Protein AF-A0A7V1GFL1-F1 (afdb_monomer_lite)

Organism: NCBI:txid182141

pLDDT: mean 90.5, std 4.97, range [75.69, 95.88]

InterPro domains:
  IPR046900 ABC-three component system, Middle Component 7 [PF20292] (3-70)

Radius of gyration: 11.97 Å; chains: 1; bounding box: 28×26×30 Å

Sequence (73 aa):
MLVPNKTVSINESCIYRASLLLAKLEGDSSVEELYCNQKKLFIDMAD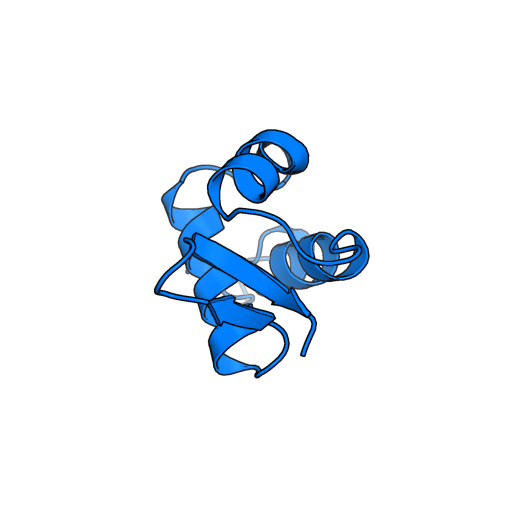FIDVLDLLFILGKVILDEENGVIKHA

Foldseek 3Di:
DADDDPPAHPLRGLVVLLVVLLVVDDFKDALVVSCVVCVVSAPDPVSSVSSVVVCVVVQQWDAPPVRNIIGGD

Structure (mmCIF, N/CA/C/O backbone):
data_AF-A0A7V1GFL1-F1
#
_entry.id   AF-A0A7V1GFL1-F1
#
loop_
_atom_site.group_PDB
_atom_site.id
_atom_site.type_symbol
_atom_site.label_atom_id
_atom_site.label_alt_id
_atom_site.label_comp_id
_atom_site.label_asym_id
_atom_site.label_entity_id
_atom_site.label_seq_id
_atom_site.pdbx_PDB_ins_code
_atom_site.Cartn_x
_atom_site.Cartn_y
_atom_site.Cartn_z
_atom_site.occupancy
_atom_site.B_iso_or_equiv
_atom_site.auth_seq_id
_atom_site.auth_comp_id
_atom_site.auth_asym_id
_atom_site.auth_atom_id
_atom_site.pdbx_PDB_model_num
ATOM 1 N N . MET A 1 1 ? -1.089 -1.677 -10.095 1.00 85.94 1 MET A N 1
ATOM 2 C CA . MET A 1 1 ? -0.408 -2.585 -9.148 1.00 85.94 1 MET A CA 1
ATOM 3 C C . MET A 1 1 ? 0.711 -3.396 -9.803 1.00 85.94 1 MET A C 1
ATOM 5 O O . MET A 1 1 ? 0.439 -4.207 -10.684 1.00 85.94 1 MET A O 1
ATOM 9 N N . LEU A 1 2 ? 1.967 -3.221 -9.366 1.00 92.94 2 LEU A N 1
ATOM 10 C CA . LEU A 1 2 ? 3.085 -4.109 -9.734 1.00 92.94 2 LEU A CA 1
ATOM 11 C C . LEU A 1 2 ? 3.107 -5.349 -8.830 1.00 92.94 2 LEU A C 1
ATOM 13 O O . LEU A 1 2 ? 3.280 -5.231 -7.620 1.00 92.94 2 LEU A O 1
ATOM 17 N N . VAL A 1 3 ? 2.971 -6.543 -9.402 1.00 93.12 3 VAL A N 1
ATOM 18 C CA . VAL A 1 3 ? 2.973 -7.817 -8.659 1.00 93.12 3 VAL A CA 1
ATOM 19 C C . VAL A 1 3 ? 4.237 -8.626 -8.953 1.00 93.12 3 VAL A C 1
ATOM 21 O O . VAL A 1 3 ? 4.753 -8.548 -10.072 1.00 93.12 3 VAL A O 1
ATOM 24 N N . PRO A 1 4 ? 4.752 -9.403 -7.982 1.00 94.00 4 PRO A N 1
ATOM 25 C CA . PRO A 1 4 ? 5.967 -10.180 -8.187 1.00 94.00 4 PRO A CA 1
ATOM 26 C C . PRO A 1 4 ? 5.735 -11.261 -9.247 1.00 94.00 4 PRO A C 1
ATOM 28 O O . PRO A 1 4 ? 4.710 -11.944 -9.255 1.00 94.00 4 PRO A O 1
ATOM 31 N N . ASN A 1 5 ? 6.694 -11.419 -10.154 1.00 95.06 5 ASN A N 1
ATOM 32 C CA . ASN A 1 5 ? 6.659 -12.428 -11.211 1.00 95.06 5 ASN A CA 1
ATOM 33 C C . ASN A 1 5 ? 8.092 -12.746 -11.686 1.00 95.06 5 ASN A C 1
ATOM 35 O O . ASN A 1 5 ? 9.065 -12.374 -11.041 1.00 95.06 5 ASN A O 1
ATOM 39 N N . LYS A 1 6 ? 8.250 -13.447 -12.818 1.00 95.88 6 LYS A N 1
ATOM 40 C CA . LYS A 1 6 ? 9.581 -13.813 -13.350 1.00 95.88 6 LYS A CA 1
ATOM 41 C C . LYS A 1 6 ? 10.452 -12.610 -13.751 1.00 95.88 6 LYS A C 1
ATOM 43 O O . LYS A 1 6 ? 11.653 -12.777 -13.915 1.00 95.88 6 LYS A O 1
ATOM 48 N N . THR A 1 7 ? 9.847 -11.441 -13.949 1.00 95.38 7 THR A N 1
ATOM 49 C CA . THR A 1 7 ? 10.508 -10.189 -14.356 1.00 95.38 7 THR A CA 1
ATOM 50 C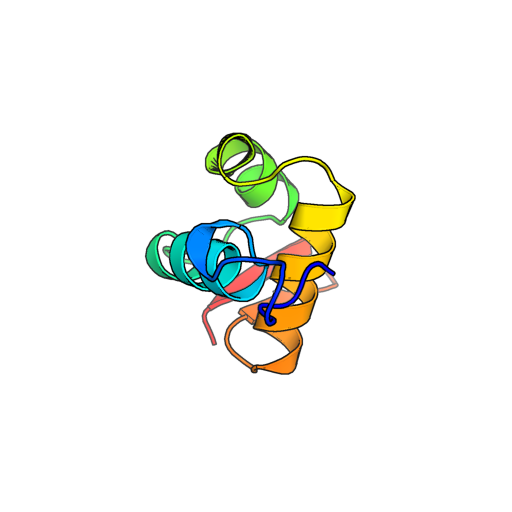 C . THR A 1 7 ? 10.517 -9.121 -13.265 1.00 95.38 7 THR A C 1
ATOM 52 O O . THR A 1 7 ? 11.403 -8.279 -13.268 1.00 95.38 7 THR A O 1
ATOM 55 N N . VAL A 1 8 ? 9.555 -9.152 -12.342 1.00 94.12 8 VAL A N 1
ATOM 56 C CA . VAL A 1 8 ? 9.411 -8.191 -11.245 1.00 94.12 8 VAL A CA 1
ATOM 57 C C . VAL A 1 8 ? 9.821 -8.881 -9.958 1.00 94.12 8 VAL A C 1
ATOM 59 O O . VAL A 1 8 ? 9.161 -9.823 -9.508 1.00 94.12 8 VAL A O 1
ATOM 62 N N . SER A 1 9 ? 10.913 -8.407 -9.369 1.00 95.19 9 SER A N 1
ATOM 63 C CA . SER A 1 9 ? 11.421 -8.948 -8.114 1.00 95.19 9 SER A CA 1
ATOM 64 C C . SER A 1 9 ? 10.492 -8.620 -6.938 1.00 95.19 9 SER A C 1
ATOM 66 O O . SER A 1 9 ? 9.685 -7.688 -6.987 1.00 95.19 9 SER A O 1
ATOM 68 N N . ILE A 1 10 ? 10.592 -9.391 -5.851 1.00 94.88 10 ILE A N 1
ATOM 69 C CA . ILE A 1 10 ? 9.747 -9.186 -4.664 1.00 94.88 10 ILE A CA 1
ATOM 70 C C . ILE A 1 10 ? 9.929 -7.768 -4.116 1.00 94.88 10 ILE A C 1
ATOM 72 O O . ILE A 1 10 ? 8.940 -7.087 -3.878 1.00 94.88 10 ILE A O 1
ATOM 76 N N . ASN A 1 11 ? 11.164 -7.293 -3.981 1.00 93.56 11 ASN A N 1
ATOM 77 C CA . ASN A 1 11 ? 11.486 -5.972 -3.439 1.00 93.56 11 ASN A CA 1
ATOM 78 C C . ASN A 1 11 ? 11.008 -4.795 -4.310 1.00 93.56 11 ASN A C 1
ATOM 80 O O . ASN A 1 11 ? 10.908 -3.676 -3.815 1.00 93.56 11 ASN A O 1
ATOM 84 N N . GLU A 1 12 ? 10.690 -5.029 -5.583 1.00 92.81 12 GLU A N 1
ATOM 85 C CA . GLU A 1 12 ? 10.110 -4.019 -6.482 1.00 92.81 12 GLU A CA 1
ATOM 86 C C . GLU A 1 12 ? 8.579 -4.050 -6.512 1.00 92.81 12 GLU A C 1
ATOM 88 O O . GLU A 1 12 ? 7.945 -3.150 -7.071 1.00 92.81 12 GLU A O 1
ATOM 93 N N . SER A 1 13 ? 7.981 -5.089 -5.935 1.00 94.69 13 SER A N 1
ATOM 94 C CA . SER A 1 13 ? 6.551 -5.341 -6.017 1.00 94.69 13 SER A CA 1
ATOM 95 C C . SER A 1 13 ? 5.746 -4.624 -4.932 1.00 94.69 13 SER A C 1
ATOM 97 O O . SER A 1 13 ? 6.233 -4.323 -3.838 1.00 94.69 13 SER A O 1
ATOM 99 N N . CYS A 1 14 ? 4.463 -4.427 -5.222 1.00 95.00 14 CYS A N 1
ATOM 100 C CA . CYS A 1 14 ? 3.486 -3.839 -4.316 1.00 95.00 14 CYS A CA 1
ATOM 101 C C . CYS A 1 14 ? 3.384 -4.619 -2.994 1.00 95.00 14 CYS A C 1
ATOM 103 O O . CYS A 1 14 ? 3.345 -4.007 -1.933 1.00 95.00 14 CYS A O 1
ATOM 105 N N . ILE A 1 15 ? 3.449 -5.958 -3.013 1.00 94.88 15 ILE A N 1
ATOM 106 C CA . ILE A 1 15 ? 3.344 -6.756 -1.776 1.00 94.88 15 ILE A CA 1
ATOM 107 C C . ILE A 1 15 ? 4.504 -6.495 -0.803 1.00 94.88 15 ILE A C 1
ATOM 109 O O . ILE A 1 15 ? 4.304 -6.485 0.412 1.00 94.88 15 ILE A O 1
ATOM 113 N N . TYR A 1 16 ? 5.707 -6.221 -1.313 1.00 95.56 16 TYR A N 1
ATOM 114 C CA . TYR A 1 16 ? 6.836 -5.855 -0.462 1.00 95.56 16 TYR A CA 1
ATOM 115 C C . TYR A 1 16 ? 6.646 -4.468 0.151 1.00 95.56 16 TYR A C 1
ATOM 117 O O . TYR A 1 16 ? 6.772 -4.319 1.366 1.00 95.56 16 TYR A O 1
ATOM 125 N N . ARG A 1 17 ? 6.250 -3.467 -0.644 1.00 95.19 17 ARG A N 1
ATOM 126 C CA . ARG A 1 17 ? 5.933 -2.125 -0.124 1.00 95.19 17 ARG A CA 1
ATOM 127 C C . ARG A 1 17 ? 4.789 -2.154 0.888 1.00 95.19 17 ARG A C 1
ATOM 129 O O . ARG A 1 17 ? 4.895 -1.508 1.924 1.00 95.19 17 ARG A O 1
ATOM 136 N N . ALA A 1 18 ? 3.758 -2.960 0.643 1.00 94.88 18 ALA A N 1
ATOM 137 C CA . ALA A 1 18 ? 2.660 -3.183 1.575 1.00 94.88 18 ALA A CA 1
ATOM 138 C C . ALA A 1 18 ? 3.145 -3.756 2.907 1.00 94.88 18 ALA A C 1
ATOM 140 O O . ALA A 1 18 ? 2.751 -3.262 3.959 1.00 94.88 18 ALA A O 1
ATOM 141 N N . SER A 1 19 ? 4.062 -4.729 2.885 1.00 94.38 19 SER A N 1
ATOM 142 C CA . SER A 1 19 ? 4.659 -5.251 4.120 1.00 94.38 19 SER A CA 1
ATOM 143 C C . SER A 1 19 ? 5.451 -4.187 4.894 1.00 94.38 19 SER A C 1
ATOM 145 O O . SER A 1 19 ? 5.361 -4.129 6.119 1.00 94.38 19 SER A O 1
ATOM 147 N N . LEU A 1 20 ? 6.171 -3.300 4.193 1.00 94.44 20 LEU A N 1
ATOM 148 C CA . LEU A 1 20 ? 6.914 -2.200 4.814 1.00 94.44 20 LEU A CA 1
ATOM 149 C C . LEU A 1 20 ? 5.990 -1.126 5.388 1.00 94.44 20 LEU A C 1
ATOM 151 O O . LEU A 1 20 ? 6.281 -0.590 6.454 1.00 94.44 20 LEU A O 1
ATOM 155 N N . LEU A 1 21 ? 4.905 -0.800 4.683 1.00 92.88 21 LEU A N 1
ATOM 156 C CA . LEU A 1 21 ? 3.900 0.142 5.162 1.00 92.88 21 LEU A CA 1
ATOM 157 C C . LEU A 1 21 ? 3.210 -0.410 6.410 1.00 92.88 21 LEU A C 1
ATOM 159 O O . LEU A 1 21 ? 3.127 0.292 7.411 1.00 92.88 21 LEU A O 1
ATOM 163 N N . LEU A 1 22 ? 2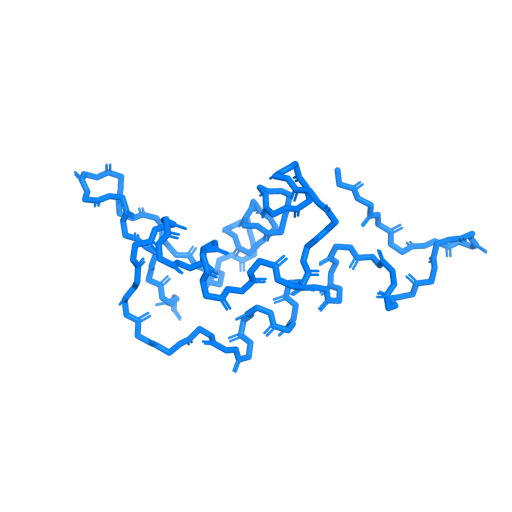.796 -1.679 6.373 1.00 91.38 22 LEU A N 1
ATOM 164 C CA . LEU A 1 22 ? 2.140 -2.348 7.493 1.00 91.38 22 LEU A CA 1
ATOM 165 C C . LEU A 1 22 ? 3.037 -2.399 8.735 1.00 91.38 22 LEU A C 1
ATOM 167 O O . LEU A 1 22 ? 2.569 -2.134 9.833 1.00 91.38 22 LEU A O 1
ATOM 171 N N . ALA A 1 23 ? 4.336 -2.664 8.565 1.00 90.69 23 ALA A N 1
ATOM 172 C CA . ALA A 1 23 ? 5.300 -2.668 9.668 1.00 90.69 23 ALA A CA 1
ATOM 173 C C . ALA A 1 23 ? 5.517 -1.288 10.316 1.00 90.69 23 ALA A C 1
ATOM 175 O O . ALA A 1 23 ? 6.084 -1.212 11.402 1.00 90.69 23 ALA A O 1
ATOM 176 N N . LYS A 1 24 ? 5.115 -0.204 9.643 1.00 87.88 24 LYS A N 1
ATOM 177 C CA . LYS A 1 24 ? 5.238 1.178 10.125 1.00 87.88 24 LYS A CA 1
ATOM 178 C C . LYS A 1 24 ? 3.898 1.809 10.498 1.00 87.88 24 LYS A C 1
ATOM 180 O O . LYS A 1 24 ? 3.875 2.975 10.888 1.00 87.88 24 LYS A O 1
ATOM 185 N N . LEU A 1 25 ? 2.797 1.087 10.306 1.00 85.44 25 LEU A N 1
ATOM 186 C CA . LEU A 1 25 ? 1.466 1.567 10.630 1.00 85.44 25 LEU A CA 1
ATOM 187 C C . LEU A 1 25 ? 1.263 1.404 12.140 1.00 85.44 25 LEU A C 1
ATOM 189 O O . LEU A 1 25 ? 0.925 0.325 12.618 1.00 85.44 25 LEU A O 1
ATOM 193 N N . GLU A 1 26 ? 1.522 2.471 12.889 1.00 77.81 26 GLU A N 1
ATOM 194 C CA . GLU A 1 26 ? 1.299 2.522 14.333 1.00 77.81 26 GLU A CA 1
ATOM 195 C C . GLU A 1 26 ? 0.100 3.426 14.635 1.00 77.81 26 GLU A C 1
ATOM 197 O O . GLU A 1 26 ? 0.176 4.645 14.497 1.00 77.81 26 GLU A O 1
ATOM 202 N N . GLY A 1 27 ? -1.008 2.817 15.064 1.00 80.50 27 GLY A N 1
ATOM 203 C CA . GLY A 1 27 ? -2.232 3.530 15.430 1.00 80.50 27 GLY A CA 1
ATOM 204 C C . GLY A 1 27 ? -3.036 4.060 14.242 1.00 80.50 27 GLY A C 1
ATOM 205 O O . GLY A 1 27 ? -2.860 3.640 13.098 1.00 80.50 27 GLY A O 1
ATOM 206 N N . ASP A 1 28 ? -3.952 4.972 14.552 1.00 83.62 28 ASP A N 1
ATOM 207 C CA . ASP A 1 28 ? -4.834 5.608 13.581 1.00 83.62 28 ASP A CA 1
ATOM 208 C C . ASP A 1 28 ? -4.087 6.768 12.912 1.00 83.62 28 ASP A C 1
ATOM 210 O O . ASP A 1 28 ? -3.480 7.604 13.584 1.00 83.62 28 ASP A O 1
ATOM 214 N N . SER A 1 29 ? -4.103 6.830 11.583 1.00 86.19 29 SER A N 1
ATOM 215 C CA . SER A 1 29 ? -3.465 7.913 10.822 1.00 86.19 29 SER A CA 1
ATOM 216 C C . SER A 1 29 ? -4.335 8.319 9.646 1.00 86.19 29 SER A C 1
ATOM 218 O O . SER A 1 29 ? -4.969 7.468 9.018 1.00 86.19 29 SER A O 1
ATOM 220 N N . SER A 1 30 ? -4.359 9.608 9.307 1.00 89.31 30 SER A N 1
ATOM 221 C CA . SER A 1 30 ? -5.030 10.028 8.075 1.00 89.31 30 SER A CA 1
ATOM 222 C C . SER A 1 30 ? -4.304 9.472 6.845 1.00 89.31 30 SER A C 1
ATOM 224 O O . SER A 1 30 ? -3.085 9.263 6.855 1.00 89.31 30 SER A O 1
ATOM 226 N N . VAL A 1 31 ? -5.045 9.247 5.757 1.00 89.38 31 VAL A N 1
ATOM 227 C CA . VAL A 1 31 ? -4.468 8.792 4.476 1.00 89.38 31 VAL A CA 1
ATOM 228 C C . VAL A 1 31 ? -3.376 9.757 3.989 1.00 89.38 31 VAL A C 1
ATOM 230 O O . VAL A 1 31 ? -2.336 9.327 3.487 1.00 89.38 31 VAL A O 1
ATOM 233 N N . GLU A 1 32 ? -3.594 11.063 4.167 1.00 89.62 32 GLU A N 1
ATOM 234 C CA . GLU A 1 32 ? -2.652 12.110 3.768 1.00 89.62 32 GLU A CA 1
ATOM 235 C C . GLU A 1 32 ? -1.365 12.079 4.598 1.00 89.62 32 GLU A C 1
ATOM 237 O O . GLU A 1 32 ? -0.269 12.101 4.030 1.00 89.62 32 GLU A O 1
ATOM 242 N N . GLU A 1 33 ? -1.469 11.995 5.927 1.00 89.88 33 GLU A N 1
ATOM 243 C CA . GLU A 1 33 ? -0.294 11.898 6.799 1.00 89.88 33 GLU A CA 1
ATOM 244 C C . GLU A 1 33 ? 0.492 10.623 6.511 1.00 89.88 33 GLU A C 1
ATOM 246 O O . GLU A 1 33 ? 1.721 10.661 6.434 1.00 89.88 33 GLU A O 1
ATOM 251 N N . LEU A 1 34 ? -0.203 9.505 6.287 1.00 90.81 34 LEU A N 1
ATOM 252 C CA . LEU A 1 34 ? 0.430 8.239 5.943 1.00 90.81 34 LEU A CA 1
ATOM 253 C C . LEU A 1 34 ? 1.230 8.359 4.640 1.00 90.81 34 LEU A C 1
ATOM 255 O O . LEU A 1 34 ? 2.392 7.939 4.589 1.00 90.81 34 LEU A O 1
ATOM 259 N N . TYR A 1 35 ? 0.652 8.992 3.614 1.00 91.31 35 TYR A N 1
ATOM 260 C CA . TYR A 1 35 ? 1.349 9.261 2.360 1.00 91.31 35 TYR A CA 1
ATOM 261 C C . TYR A 1 35 ? 2.554 10.182 2.565 1.00 91.31 35 TYR A C 1
ATOM 263 O O . TYR A 1 35 ? 3.654 9.866 2.114 1.00 91.31 35 TYR A O 1
ATOM 271 N N . CYS A 1 36 ? 2.384 11.302 3.272 1.00 90.88 36 CYS A N 1
ATOM 272 C CA . CYS A 1 36 ? 3.457 12.267 3.506 1.00 90.88 36 CYS A CA 1
ATOM 273 C C . CYS A 1 36 ? 4.629 11.654 4.287 1.00 90.88 36 CYS A C 1
ATOM 275 O O . CYS A 1 36 ? 5.787 11.827 3.896 1.00 90.88 36 CYS A O 1
ATOM 277 N N . ASN A 1 37 ? 4.337 10.881 5.336 1.00 90.62 37 ASN A N 1
ATOM 278 C CA . ASN A 1 37 ? 5.341 10.251 6.194 1.00 90.62 37 ASN A CA 1
ATOM 279 C C . ASN A 1 37 ? 6.084 9.112 5.488 1.00 90.62 37 ASN A C 1
ATOM 281 O O . ASN A 1 37 ? 7.278 8.906 5.720 1.00 90.62 37 ASN A O 1
ATOM 285 N N . GLN A 1 38 ? 5.400 8.379 4.606 1.00 91.06 38 GLN A N 1
ATOM 286 C CA . GLN A 1 38 ? 5.949 7.197 3.942 1.00 91.06 38 GLN A CA 1
ATOM 287 C C . GLN A 1 38 ? 6.235 7.399 2.452 1.00 91.06 38 G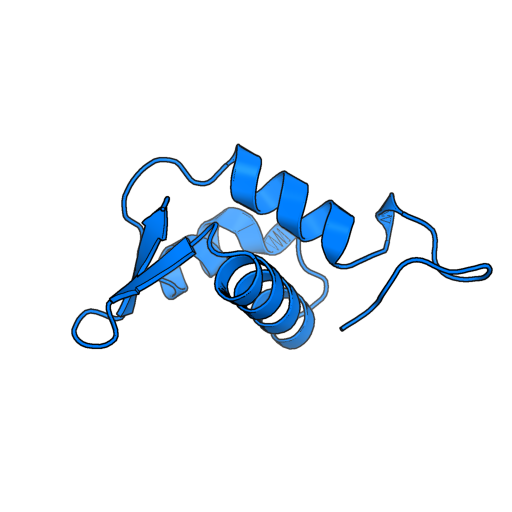LN A C 1
ATOM 289 O O . GLN A 1 38 ? 6.573 6.437 1.768 1.00 91.06 38 GLN A O 1
ATOM 294 N N . LYS A 1 39 ? 6.198 8.637 1.944 1.00 90.75 39 LYS A N 1
ATOM 295 C CA . LYS A 1 39 ? 6.356 8.968 0.515 1.00 90.75 39 LYS A CA 1
ATOM 296 C C . LYS A 1 39 ? 7.573 8.321 -0.148 1.00 90.75 39 LYS A C 1
ATOM 298 O O . LYS A 1 39 ? 7.517 7.953 -1.311 1.00 90.75 39 LYS A O 1
ATOM 303 N N . LYS A 1 40 ? 8.671 8.152 0.598 1.00 92.62 40 LYS A N 1
ATOM 304 C CA . LYS A 1 40 ? 9.919 7.531 0.113 1.00 92.62 40 LYS A CA 1
ATOM 305 C C . LYS A 1 40 ? 9.803 6.028 -0.179 1.00 92.62 40 LYS A C 1
ATOM 307 O O . LYS A 1 40 ? 10.711 5.480 -0.794 1.00 92.62 40 LYS A O 1
ATOM 312 N N . LEU A 1 41 ? 8.755 5.356 0.301 1.00 91.44 41 LEU A N 1
ATOM 313 C CA . LEU A 1 41 ? 8.505 3.938 0.026 1.00 91.44 41 LEU A CA 1
ATOM 314 C C . LEU A 1 41 ? 7.870 3.707 -1.349 1.00 91.44 41 LEU A C 1
ATOM 316 O O . LEU A 1 41 ? 7.993 2.603 -1.880 1.00 91.44 41 LEU A O 1
ATOM 320 N N . PHE A 1 42 ? 7.205 4.721 -1.905 1.00 92.62 42 PHE A N 1
ATOM 321 C CA . PHE A 1 42 ? 6.385 4.599 -3.107 1.00 92.62 42 PHE A CA 1
ATOM 322 C C . PHE A 1 42 ? 7.038 5.300 -4.293 1.00 92.62 42 PHE A C 1
ATOM 324 O O . PHE A 1 42 ? 7.708 6.323 -4.138 1.00 92.62 42 PHE A O 1
ATOM 331 N N . ILE A 1 43 ? 6.837 4.742 -5.484 1.00 91.06 43 ILE A N 1
ATOM 332 C CA . ILE A 1 43 ? 7.340 5.325 -6.736 1.00 91.06 43 ILE A CA 1
ATOM 333 C C . ILE A 1 43 ? 6.541 6.587 -7.079 1.00 91.06 43 ILE A C 1
ATOM 335 O O . ILE A 1 43 ? 7.107 7.629 -7.410 1.00 91.06 43 ILE A O 1
ATOM 339 N N . ASP A 1 44 ? 5.219 6.488 -6.980 1.00 92.69 44 ASP A N 1
ATOM 340 C CA . ASP A 1 44 ? 4.273 7.548 -7.289 1.00 92.69 44 ASP A CA 1
ATOM 341 C C . ASP A 1 44 ? 2.983 7.392 -6.461 1.00 92.69 44 ASP A C 1
ATOM 343 O O . ASP A 1 44 ? 2.888 6.572 -5.545 1.00 92.69 44 ASP A O 1
ATOM 347 N N . MET A 1 45 ? 1.992 8.238 -6.743 1.00 92.56 45 MET A N 1
ATOM 348 C CA . MET A 1 45 ? 0.692 8.185 -6.072 1.00 92.56 45 MET A CA 1
ATOM 349 C C . MET A 1 45 ? -0.093 6.911 -6.416 1.00 92.56 45 MET A C 1
ATOM 351 O O . MET A 1 45 ? -0.811 6.405 -5.558 1.00 92.56 45 MET A O 1
ATOM 355 N N . ALA A 1 46 ? 0.050 6.375 -7.631 1.00 94.19 46 ALA A N 1
ATOM 356 C CA . ALA A 1 46 ? -0.652 5.161 -8.036 1.00 94.19 46 ALA A CA 1
ATOM 357 C C . ALA A 1 46 ? -0.118 3.935 -7.278 1.00 94.19 46 ALA A C 1
ATOM 359 O O . ALA A 1 46 ? -0.905 3.135 -6.787 1.00 94.19 46 ALA A O 1
ATOM 360 N N . ASP A 1 47 ? 1.201 3.844 -7.094 1.00 94.19 47 ASP A N 1
ATOM 361 C CA . ASP A 1 47 ? 1.860 2.799 -6.304 1.00 94.19 47 ASP A CA 1
ATOM 362 C C . ASP A 1 47 ? 1.433 2.842 -4.827 1.00 94.19 47 ASP A C 1
ATOM 364 O O . ASP A 1 47 ? 1.240 1.801 -4.204 1.00 94.19 47 ASP A O 1
ATOM 368 N N . PHE A 1 48 ? 1.215 4.036 -4.268 1.00 94.62 48 PHE A N 1
ATOM 369 C CA . PHE A 1 48 ? 0.654 4.178 -2.922 1.00 94.62 48 PHE A CA 1
ATOM 370 C C . PHE A 1 48 ? -0.791 3.667 -2.826 1.00 94.62 48 PHE A C 1
ATOM 372 O O . PHE A 1 48 ? -1.102 2.897 -1.918 1.00 94.62 48 PHE A O 1
ATOM 379 N N . ILE A 1 49 ? -1.654 4.069 -3.765 1.00 94.25 49 ILE A N 1
ATOM 380 C CA . ILE A 1 49 ? -3.058 3.627 -3.820 1.00 94.25 49 ILE A CA 1
ATOM 381 C C . ILE A 1 49 ? -3.114 2.101 -3.964 1.00 94.25 49 ILE A C 1
ATOM 383 O O . ILE A 1 49 ? -3.782 1.439 -3.180 1.00 94.25 49 ILE A O 1
ATOM 387 N N . ASP A 1 50 ? -2.326 1.534 -4.884 1.00 95.62 50 ASP A N 1
ATOM 388 C CA . ASP A 1 50 ? -2.229 0.086 -5.101 1.00 95.62 50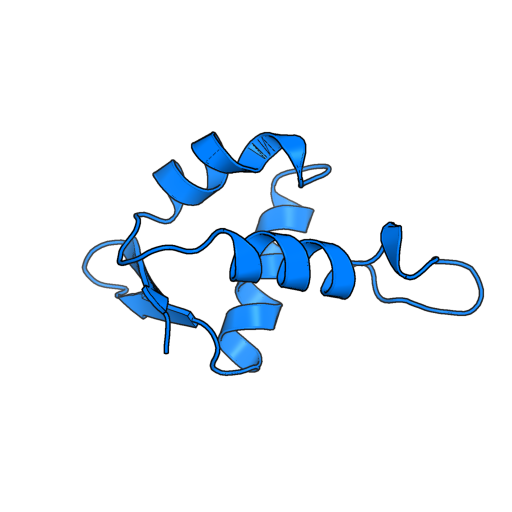 ASP A CA 1
ATOM 389 C C . ASP A 1 50 ? -1.858 -0.676 -3.814 1.00 95.62 50 ASP A C 1
ATOM 391 O O . ASP A 1 50 ? -2.345 -1.782 -3.567 1.00 95.62 50 ASP A O 1
ATOM 395 N N . VAL A 1 51 ? -0.957 -0.110 -3.004 1.00 95.31 51 VAL A N 1
ATOM 396 C CA . VAL A 1 51 ? -0.536 -0.694 -1.724 1.00 95.31 51 VAL A CA 1
ATOM 397 C C . VAL A 1 51 ? -1.652 -0.620 -0.683 1.00 95.31 51 VAL A C 1
ATOM 399 O O . VAL A 1 51 ? -1.872 -1.597 0.037 1.00 95.31 51 VAL A O 1
ATOM 402 N N . LEU A 1 52 ? -2.358 0.508 -0.598 1.00 93.56 52 LEU A N 1
ATOM 403 C CA . LEU A 1 52 ? -3.497 0.656 0.307 1.00 93.56 52 LEU A CA 1
ATOM 404 C C . LEU A 1 52 ? -4.640 -0.289 -0.057 1.00 93.56 52 LEU A C 1
ATOM 406 O O . LEU A 1 52 ? -5.143 -0.984 0.825 1.00 93.56 52 LEU A O 1
ATOM 410 N N . ASP A 1 53 ? -4.982 -0.381 -1.341 1.00 94.12 53 ASP A N 1
ATOM 411 C CA . ASP A 1 53 ? -6.011 -1.289 -1.848 1.00 94.12 53 ASP A CA 1
ATOM 412 C C . ASP A 1 53 ? -5.676 -2.741 -1.500 1.00 94.12 53 ASP A C 1
ATOM 414 O O . ASP A 1 53 ? -6.531 -3.492 -1.026 1.00 94.12 53 ASP A O 1
ATOM 418 N N . LEU A 1 54 ? -4.407 -3.137 -1.660 1.00 94.88 54 LEU A N 1
ATOM 419 C CA . LEU A 1 54 ? -3.952 -4.467 -1.269 1.00 94.88 54 LEU A CA 1
ATOM 420 C C . LEU A 1 54 ? -4.157 -4.717 0.231 1.00 94.88 54 LEU A C 1
ATOM 422 O O . LEU A 1 54 ? -4.685 -5.762 0.609 1.00 94.88 54 LEU A O 1
ATOM 426 N N . LEU A 1 55 ? -3.741 -3.788 1.094 1.00 93.62 55 LEU A N 1
ATOM 427 C CA . LEU A 1 55 ? -3.895 -3.947 2.542 1.00 93.62 55 LEU A CA 1
ATOM 428 C C . LEU A 1 55 ? -5.370 -3.976 2.964 1.00 93.62 55 LEU A C 1
ATOM 430 O O . LEU A 1 55 ? -5.721 -4.734 3.872 1.00 93.62 55 LEU A O 1
ATOM 434 N N . PHE A 1 56 ? -6.220 -3.188 2.304 1.00 93.12 56 PHE A N 1
ATOM 435 C CA . PHE A 1 56 ? -7.656 -3.139 2.562 1.00 93.12 56 PHE A CA 1
ATOM 436 C C . PHE A 1 56 ? -8.329 -4.461 2.181 1.00 93.12 56 PHE A C 1
ATOM 438 O O . PHE A 1 56 ? -9.011 -5.069 3.003 1.00 93.12 56 PHE A O 1
ATOM 445 N N . ILE A 1 57 ? -8.054 -4.977 0.977 1.00 93.88 57 ILE A N 1
ATOM 446 C CA . ILE A 1 57 ? -8.581 -6.270 0.507 1.00 93.88 57 ILE A CA 1
ATOM 447 C C . ILE A 1 57 ? -8.100 -7.427 1.395 1.00 93.88 57 ILE A C 1
ATOM 449 O O . ILE A 1 57 ? -8.845 -8.376 1.635 1.00 93.88 57 ILE A O 1
ATOM 453 N N . LEU A 1 58 ? -6.869 -7.355 1.913 1.00 93.06 58 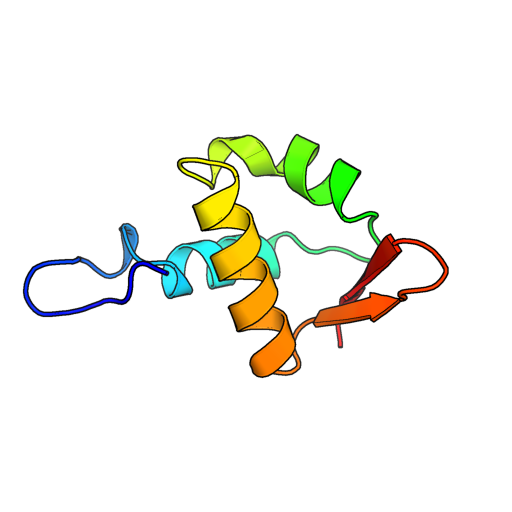LEU A N 1
ATOM 454 C CA . LEU A 1 58 ? -6.330 -8.341 2.857 1.00 93.06 58 LEU A CA 1
ATOM 455 C C . LEU A 1 58 ? -6.892 -8.205 4.283 1.00 93.06 58 LEU A C 1
ATOM 457 O O . LEU A 1 58 ? -6.516 -8.997 5.152 1.00 93.06 58 LEU A O 1
ATOM 461 N N . GLY A 1 59 ? -7.744 -7.209 4.544 1.00 91.69 59 GLY A N 1
ATOM 462 C CA . GLY A 1 59 ? -8.299 -6.936 5.867 1.00 91.69 59 GLY A CA 1
ATOM 463 C C . GLY A 1 59 ? -7.228 -6.575 6.893 1.00 91.69 59 GLY A C 1
ATOM 464 O O . GLY A 1 59 ? -7.342 -6.958 8.051 1.00 91.69 59 GLY A O 1
ATOM 465 N N . LYS A 1 60 ? -6.139 -5.923 6.463 1.00 91.19 60 LYS A N 1
ATOM 466 C CA . LYS A 1 60 ? -5.075 -5.415 7.348 1.00 91.19 60 LYS A CA 1
ATOM 467 C C . LYS A 1 60 ? -5.284 -3.966 7.742 1.00 91.19 60 LYS A C 1
ATOM 469 O O . LYS A 1 60 ? -4.789 -3.546 8.784 1.00 91.19 60 LYS A O 1
ATOM 474 N N . VAL A 1 61 ? -6.022 -3.229 6.921 1.00 91.06 61 VAL A N 1
ATOM 475 C CA . VAL A 1 61 ? -6.427 -1.863 7.216 1.00 91.06 61 VAL A CA 1
ATOM 476 C C . VAL A 1 61 ? -7.920 -1.691 7.005 1.00 91.06 61 VAL A C 1
ATOM 478 O O . VAL A 1 61 ? -8.509 -2.320 6.125 1.00 91.06 61 VAL A O 1
ATOM 481 N N . ILE A 1 62 ? -8.513 -0.819 7.808 1.00 89.62 62 ILE A N 1
ATOM 482 C CA . ILE A 1 62 ? -9.902 -0.389 7.698 1.00 89.62 62 ILE A CA 1
ATOM 483 C C . ILE A 1 62 ? -9.882 1.104 7.400 1.00 89.62 62 ILE A C 1
ATOM 485 O O . ILE A 1 62 ? -9.182 1.864 8.071 1.00 89.62 62 ILE A O 1
ATOM 489 N N . LEU A 1 63 ? -10.640 1.510 6.386 1.00 86.19 63 LEU A N 1
ATOM 490 C CA . LEU A 1 63 ? -10.836 2.913 6.061 1.00 86.19 63 LEU A CA 1
ATOM 491 C C . LEU A 1 63 ? -12.085 3.426 6.778 1.00 86.19 63 LEU A C 1
ATOM 493 O O . LEU A 1 63 ? -13.186 2.916 6.581 1.00 86.19 63 LEU A O 1
ATOM 497 N N . ASP A 1 64 ? -11.898 4.445 7.604 1.00 87.25 64 ASP A N 1
ATOM 498 C CA . ASP A 1 64 ? -12.967 5.270 8.146 1.00 87.25 64 ASP A CA 1
ATOM 499 C C . ASP A 1 64 ? -13.303 6.342 7.102 1.00 87.25 64 ASP A C 1
ATOM 501 O O . ASP A 1 64 ? -12.631 7.372 7.014 1.00 87.25 64 ASP A O 1
ATOM 505 N N . GLU A 1 65 ? -14.287 6.056 6.246 1.00 80.06 65 GLU A N 1
ATOM 506 C CA . GLU A 1 65 ? -14.655 6.922 5.116 1.00 80.06 65 GLU A CA 1
ATOM 507 C C . GLU A 1 65 ? -15.150 8.306 5.558 1.00 80.06 65 GLU A C 1
ATOM 509 O O . GLU A 1 65 ? -14.962 9.280 4.831 1.00 80.06 65 GLU A O 1
ATOM 514 N N . GLU A 1 66 ? -15.740 8.416 6.753 1.00 81.50 66 GLU A N 1
ATOM 515 C CA . GLU A 1 66 ? -16.247 9.690 7.271 1.00 81.50 66 GLU A CA 1
ATOM 516 C C . GLU A 1 66 ? -15.110 10.651 7.635 1.00 81.50 66 GLU A C 1
ATOM 518 O O . GLU A 1 66 ? -15.236 11.861 7.447 1.00 81.50 66 GLU A O 1
ATOM 523 N N . ASN A 1 67 ? -13.992 10.114 8.134 1.00 79.12 67 ASN A N 1
ATOM 524 C CA . ASN A 1 67 ? -12.880 10.909 8.657 1.00 79.12 67 ASN A CA 1
ATOM 525 C C . ASN A 1 67 ? -11.607 10.835 7.795 1.00 79.12 67 ASN A C 1
ATOM 527 O O . ASN A 1 67 ? -10.646 11.555 8.062 1.00 79.12 67 ASN A O 1
ATOM 531 N N . GLY A 1 68 ? -11.568 9.969 6.776 1.00 81.12 68 GLY A N 1
ATOM 532 C CA . GLY A 1 68 ? -10.377 9.737 5.952 1.00 81.12 68 GLY A CA 1
ATOM 533 C C . GLY A 1 68 ? -9.218 9.111 6.738 1.00 81.12 68 GLY A C 1
ATOM 534 O O . GLY A 1 68 ? -8.049 9.389 6.452 1.00 81.12 68 GLY A O 1
ATOM 535 N N . VAL A 1 69 ? -9.536 8.302 7.753 1.00 84.12 69 VAL A N 1
ATOM 536 C CA . VAL A 1 69 ? -8.561 7.705 8.677 1.00 84.12 69 VAL A CA 1
ATOM 537 C C . VAL A 1 69 ? -8.370 6.228 8.362 1.00 84.12 69 VAL A C 1
ATOM 539 O O . VAL A 1 69 ? -9.332 5.480 8.210 1.00 84.12 69 VAL A O 1
ATOM 542 N N . ILE A 1 70 ? -7.113 5.803 8.293 1.00 85.69 70 ILE A N 1
ATOM 543 C CA . ILE A 1 70 ? -6.721 4.403 8.184 1.00 85.69 70 ILE A CA 1
ATOM 544 C C . ILE A 1 70 ? -6.469 3.863 9.590 1.00 85.69 70 ILE A C 1
ATOM 546 O O . ILE A 1 70 ? -5.663 4.416 10.340 1.00 85.69 70 ILE A O 1
ATOM 550 N N . LYS A 1 71 ? -7.140 2.757 9.914 1.00 82.81 71 LYS A N 1
ATOM 551 C CA . LYS A 1 71 ? -6.980 2.011 11.165 1.00 82.81 71 LYS A CA 1
ATOM 552 C C . LYS A 1 71 ? -6.379 0.645 10.872 1.00 82.81 71 LYS A C 1
ATOM 554 O O . LYS A 1 71 ? -6.714 0.027 9.859 1.00 82.81 71 LYS A O 1
ATOM 559 N N . HIS A 1 72 ? -5.509 0.160 11.750 1.00 80.19 72 HIS A N 1
ATOM 560 C CA . HIS A 1 72 ? -5.073 -1.235 11.698 1.00 80.19 72 HIS A CA 1
ATOM 561 C C . HIS A 1 72 ? -6.233 -2.148 12.133 1.00 80.19 72 HIS A C 1
ATOM 563 O O . HIS A 1 72 ? -6.911 -1.846 13.115 1.00 80.19 72 HIS A O 1
ATOM 569 N N . ALA A 1 73 ? -6.470 -3.235 11.391 1.00 75.69 73 ALA A N 1
ATOM 570 C CA . ALA A 1 73 ? -7.533 -4.208 11.677 1.00 75.69 73 ALA A CA 1
ATOM 571 C C . ALA A 1 73 ? -7.181 -5.192 12.806 1.00 75.69 73 ALA A C 1
ATOM 573 O O . ALA A 1 73 ? -5.969 -5.448 13.019 1.00 75.69 73 ALA A O 1
#

Secondary structure (DSSP, 8-state):
----SSSS-GGGSHHHHHHHHHTT--S-EEHHHHHHHHGGG-SSHHHHHHHHHHHHHTTSEEEETTTTEEEE-